Protein AF-A0A417CU99-F1 (afdb_monomer_lite)

Sequence (101 aa):
MKDEEYAGYYCLVLAIVCGLNAAEAWKIYQYGPDHPLSKKILKHKIRDSSLKKLKKKEQEKMMKKLFLEGYSKNAIAEAFECLPETVTARIKRAEEDMNGT

Secondary structure (DSSP, 8-state):
-HHHHHHHHHHHHHHHHHT--HHHHHHHHHH-TTSHHHHHHHHT----GGGGGS-HHHHHHHHHHHHHTT--HHHHHHHTTS-HHHHHHHHHHHHHHHHT-

Foldseek 3Di:
DVVVVVLVVQLVVCCVVQVDDSVLSNVCSVQPCPDPSNVVRSVLADPDPCLQVDDLLVVLVVLLVVVVVVRDLVNSCSSNVHDSVVSVVSPVVNVVVVVVD

Structure (mmCIF, N/CA/C/O backbone):
data_AF-A0A417CU99-F1
#
_entry.id   AF-A0A417CU99-F1
#
loop_
_atom_site.group_PDB
_atom_site.id
_atom_site.type_symbol
_atom_site.label_atom_id
_atom_site.label_alt_id
_atom_site.label_comp_id
_atom_site.label_asym_id
_atom_site.label_entity_id
_atom_site.label_seq_id
_atom_site.pdbx_PDB_ins_code
_atom_site.Cartn_x
_atom_site.Cartn_y
_atom_site.Cartn_z
_atom_site.occupancy
_atom_site.B_iso_or_equiv
_atom_site.auth_seq_id
_atom_site.auth_comp_id
_atom_site.auth_asym_id
_atom_site.auth_atom_id
_atom_site.pdbx_PDB_model_num
ATOM 1 N N . MET A 1 1 ? 24.603 3.505 -18.898 1.00 63.34 1 MET A N 1
ATOM 2 C CA . MET A 1 1 ? 24.242 4.923 -18.673 1.00 63.34 1 MET A CA 1
ATOM 3 C C . MET A 1 1 ? 22.851 5.265 -19.192 1.00 63.34 1 MET A C 1
ATOM 5 O O . MET A 1 1 ? 21.968 5.325 -18.355 1.00 63.34 1 MET A O 1
ATOM 9 N N . LYS A 1 2 ? 22.592 5.425 -20.505 1.00 73.06 2 LYS A N 1
ATOM 10 C CA . LYS A 1 2 ? 21.241 5.823 -20.976 1.00 73.06 2 LYS A CA 1
ATOM 11 C C . LYS A 1 2 ? 20.139 4.832 -20.574 1.00 73.06 2 LYS A C 1
ATOM 13 O O . LYS A 1 2 ? 19.102 5.251 -20.083 1.00 73.06 2 LYS A O 1
ATOM 18 N N . ASP A 1 3 ? 20.378 3.528 -20.705 1.00 77.12 3 ASP A N 1
ATOM 19 C CA . ASP A 1 3 ? 19.358 2.511 -20.394 1.00 77.12 3 ASP A CA 1
ATOM 20 C C . ASP A 1 3 ? 18.995 2.449 -18.900 1.00 77.12 3 ASP A C 1
ATOM 22 O O . ASP A 1 3 ? 17.840 2.231 -18.539 1.00 77.12 3 ASP A O 1
ATOM 26 N N . GLU A 1 4 ? 19.968 2.697 -18.021 1.00 80.38 4 GLU A N 1
ATOM 27 C CA . GLU A 1 4 ? 19.761 2.751 -16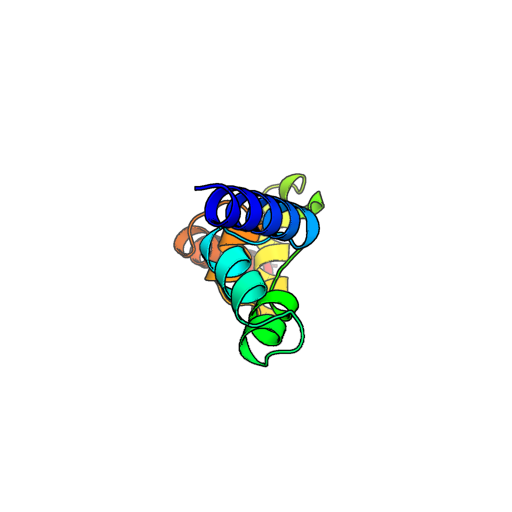.567 1.00 80.38 4 GLU A CA 1
ATOM 28 C C . GLU A 1 4 ? 19.011 4.023 -16.159 1.00 80.38 4 GLU A C 1
ATOM 30 O O . GLU A 1 4 ? 18.136 3.983 -15.297 1.00 80.38 4 GLU A O 1
ATOM 35 N N . GLU A 1 5 ? 19.317 5.142 -16.817 1.00 84.94 5 GLU A N 1
ATOM 36 C CA . GLU A 1 5 ? 18.623 6.416 -16.637 1.00 84.94 5 GLU A CA 1
ATOM 37 C C . GLU A 1 5 ? 17.146 6.296 -17.052 1.00 84.94 5 GLU A C 1
ATOM 39 O O . GLU A 1 5 ? 16.249 6.641 -16.278 1.00 84.94 5 GLU A O 1
ATOM 44 N N . TYR A 1 6 ? 16.874 5.687 -18.214 1.00 90.12 6 TYR A N 1
ATOM 45 C CA . TYR A 1 6 ? 15.512 5.381 -18.659 1.00 90.12 6 TYR A CA 1
ATOM 46 C C . TYR A 1 6 ? 14.778 4.448 -17.693 1.00 90.12 6 TYR A C 1
ATOM 48 O O . TYR A 1 6 ? 13.634 4.731 -17.334 1.00 90.12 6 TYR A O 1
ATOM 56 N N . ALA A 1 7 ? 15.420 3.375 -17.220 1.00 91.56 7 ALA A N 1
ATOM 57 C CA . ALA A 1 7 ? 14.830 2.481 -16.221 1.00 91.56 7 ALA A CA 1
ATOM 58 C C . ALA A 1 7 ? 14.458 3.233 -14.931 1.00 91.56 7 ALA A C 1
ATOM 60 O O . ALA A 1 7 ? 13.378 3.014 -14.372 1.00 91.56 7 ALA A O 1
ATOM 61 N N . GLY A 1 8 ? 15.311 4.164 -14.495 1.00 93.81 8 GLY A N 1
ATOM 62 C CA . GLY A 1 8 ? 15.042 5.061 -13.375 1.00 93.81 8 GLY A CA 1
ATOM 63 C C . GLY A 1 8 ? 13.794 5.919 -13.595 1.00 93.81 8 GLY A C 1
ATOM 64 O O . GLY A 1 8 ? 12.923 5.962 -12.722 1.00 93.81 8 GLY A O 1
ATOM 65 N N . TYR A 1 9 ? 13.650 6.538 -14.771 1.00 95.31 9 TYR A N 1
ATOM 66 C CA . TYR A 1 9 ? 12.460 7.326 -15.111 1.00 95.31 9 TYR A CA 1
ATOM 67 C C . TYR A 1 9 ? 11.181 6.486 -15.130 1.00 95.31 9 TYR A C 1
ATOM 69 O O . TYR A 1 9 ? 10.165 6.912 -14.577 1.00 95.31 9 TYR A O 1
ATOM 77 N N . TYR A 1 10 ? 11.218 5.277 -15.693 1.00 94.62 10 TYR A N 1
ATOM 78 C CA . TYR A 1 10 ? 10.061 4.379 -15.667 1.00 94.62 10 TYR A CA 1
ATOM 79 C C . TYR A 1 10 ? 9.685 3.972 -14.242 1.00 94.62 10 TYR A C 1
ATOM 81 O O . TYR A 1 10 ? 8.506 4.016 -13.887 1.00 94.62 10 TYR A O 1
ATOM 89 N N . CYS A 1 11 ? 10.666 3.635 -13.402 1.00 95.69 11 CYS A N 1
ATOM 90 C CA . CYS A 1 11 ? 10.416 3.325 -11.996 1.00 95.69 11 CYS A CA 1
ATOM 91 C C . CYS A 1 11 ? 9.815 4.524 -11.252 1.00 95.69 11 CYS A C 1
ATOM 93 O O . CYS A 1 11 ? 8.896 4.343 -10.455 1.00 95.69 11 CYS A O 1
ATOM 95 N N . LEU A 1 12 ? 10.269 5.748 -11.539 1.00 95.88 12 LEU A N 1
ATOM 96 C CA . LEU A 1 12 ? 9.710 6.963 -10.948 1.00 95.88 12 LEU A CA 1
ATOM 97 C C . LEU A 1 12 ? 8.243 7.176 -11.353 1.00 95.88 12 LEU A C 1
ATOM 99 O O . LEU A 1 12 ? 7.396 7.420 -10.493 1.00 95.88 12 LEU A O 1
ATOM 103 N N . VAL A 1 13 ? 7.922 7.034 -12.641 1.00 95.50 13 VAL A N 1
ATOM 104 C CA . VAL A 1 13 ? 6.540 7.147 -13.137 1.00 95.50 13 VAL A CA 1
ATOM 105 C C . VAL A 1 13 ? 5.651 6.067 -12.515 1.00 95.50 13 VAL A C 1
ATOM 107 O O . VAL A 1 13 ? 4.560 6.376 -12.033 1.00 95.50 13 VAL A O 1
ATOM 110 N N . LEU A 1 14 ? 6.121 4.817 -12.454 1.00 94.06 14 LEU A N 1
ATOM 111 C CA . LEU A 1 14 ? 5.400 3.716 -11.810 1.00 94.06 14 LEU A CA 1
ATOM 112 C C . LEU A 1 14 ? 5.157 3.988 -10.322 1.00 94.06 14 LEU A C 1
ATOM 114 O O . LEU A 1 14 ? 4.042 3.775 -9.846 1.00 94.06 14 LEU A O 1
ATOM 118 N N . ALA A 1 15 ? 6.160 4.486 -9.596 1.00 93.06 15 ALA A N 1
ATOM 119 C CA . ALA A 1 15 ? 6.041 4.830 -8.182 1.00 93.06 15 ALA A CA 1
ATOM 120 C C . ALA A 1 15 ? 4.932 5.857 -7.931 1.00 93.06 15 ALA A C 1
ATOM 122 O O . ALA A 1 15 ? 4.066 5.633 -7.084 1.00 93.06 15 ALA A O 1
ATOM 123 N N . ILE A 1 16 ? 4.906 6.934 -8.718 1.00 90.56 16 ILE A N 1
ATOM 124 C CA . ILE A 1 16 ? 3.920 8.011 -8.579 1.00 90.56 16 ILE A CA 1
ATOM 125 C C . ILE A 1 16 ? 2.520 7.524 -8.967 1.00 90.56 16 ILE A C 1
ATOM 127 O O . ILE A 1 16 ? 1.577 7.668 -8.191 1.00 90.56 16 ILE A O 1
ATOM 131 N N . VAL A 1 17 ? 2.372 6.921 -10.150 1.00 90.25 17 VAL A N 1
ATOM 132 C CA . VAL A 1 17 ? 1.056 6.543 -10.694 1.00 90.25 17 VAL A CA 1
ATOM 133 C C . VAL A 1 17 ? 0.431 5.388 -9.909 1.00 90.25 17 VAL A C 1
ATOM 135 O O . VAL A 1 17 ? -0.783 5.358 -9.706 1.00 90.25 17 VAL A O 1
ATOM 138 N N . CYS A 1 18 ? 1.238 4.427 -9.455 1.00 88.25 18 CYS A N 1
ATOM 139 C CA . CYS A 1 18 ? 0.735 3.241 -8.764 1.00 88.25 18 CYS A CA 1
ATOM 140 C C . CYS A 1 18 ? 0.800 3.332 -7.231 1.00 88.25 18 CYS A C 1
ATOM 142 O O . CYS A 1 18 ? 0.277 2.423 -6.575 1.00 88.25 18 CYS A O 1
ATOM 144 N N . GLY A 1 19 ? 1.398 4.388 -6.667 1.00 87.19 19 GLY A N 1
ATOM 145 C CA . GLY A 1 19 ? 1.608 4.535 -5.224 1.00 87.19 19 GLY A CA 1
ATOM 146 C C . GLY A 1 19 ? 2.566 3.476 -4.676 1.00 87.19 19 GLY A C 1
ATOM 147 O O . GLY A 1 19 ? 2.236 2.780 -3.717 1.00 87.19 19 GLY A O 1
ATOM 148 N N . LEU A 1 20 ? 3.708 3.291 -5.340 1.00 89.56 20 LEU A N 1
ATOM 149 C CA . LEU A 1 20 ? 4.707 2.275 -5.000 1.00 89.56 20 LEU A CA 1
ATOM 150 C C . LEU A 1 20 ? 5.954 2.925 -4.417 1.00 89.56 20 LEU A C 1
ATOM 152 O O . LEU A 1 20 ? 6.336 4.023 -4.818 1.00 89.56 20 LEU A O 1
ATOM 156 N N . ASN A 1 21 ? 6.644 2.207 -3.537 1.00 90.19 21 ASN A N 1
ATOM 157 C CA . ASN A 1 21 ? 8.011 2.576 -3.190 1.00 90.19 21 ASN A CA 1
ATOM 158 C C . ASN A 1 21 ? 8.990 2.180 -4.314 1.00 90.19 21 ASN A C 1
ATOM 160 O O . ASN A 1 21 ? 8.644 1.451 -5.246 1.00 90.19 21 ASN A O 1
ATOM 164 N N . ALA A 1 22 ? 10.239 2.641 -4.217 1.00 91.88 22 ALA A N 1
ATOM 165 C CA . ALA A 1 22 ? 11.250 2.402 -5.248 1.00 91.88 22 ALA A CA 1
ATOM 166 C C . ALA A 1 22 ? 11.492 0.904 -5.528 1.00 91.88 22 ALA A C 1
ATOM 168 O O . ALA A 1 22 ? 11.612 0.502 -6.683 1.00 91.88 22 ALA A O 1
ATOM 169 N N . ALA A 1 23 ? 11.513 0.062 -4.489 1.00 92.62 23 ALA A N 1
ATOM 170 C CA . ALA A 1 23 ? 11.761 -1.373 -4.637 1.00 92.62 23 ALA A CA 1
ATOM 171 C C . ALA A 1 23 ? 10.586 -2.104 -5.304 1.00 92.62 23 ALA A C 1
ATOM 173 O O . ALA A 1 23 ? 10.778 -3.043 -6.076 1.00 92.62 23 ALA A O 1
ATOM 174 N N . GLU A 1 24 ? 9.359 -1.694 -5.005 1.00 93.94 24 GLU A N 1
ATOM 175 C CA . GLU A 1 24 ? 8.154 -2.199 -5.658 1.00 93.94 24 GLU A CA 1
ATOM 176 C C . GLU A 1 24 ? 8.068 -1.744 -7.111 1.00 93.94 24 GLU A C 1
ATOM 178 O O . GLU A 1 24 ? 7.814 -2.573 -7.982 1.00 93.94 24 GLU A O 1
ATOM 183 N N . ALA A 1 25 ? 8.327 -0.464 -7.386 1.00 95.44 25 ALA A N 1
ATOM 184 C CA . ALA A 1 25 ? 8.356 0.067 -8.743 1.00 95.44 25 ALA A CA 1
ATOM 185 C C . ALA A 1 25 ? 9.397 -0.660 -9.601 1.00 95.44 25 ALA A C 1
ATOM 187 O O . ALA A 1 25 ? 9.081 -1.078 -10.713 1.00 95.44 25 ALA A O 1
ATOM 188 N N . TRP A 1 26 ? 10.586 -0.913 -9.045 1.00 95.50 26 TRP A N 1
ATOM 189 C CA . TRP A 1 26 ? 11.622 -1.715 -9.694 1.00 95.50 26 TRP A CA 1
ATOM 190 C C . TRP A 1 26 ? 11.145 -3.133 -10.021 1.00 95.50 26 TRP A C 1
ATOM 192 O O . TRP A 1 26 ? 11.317 -3.603 -11.143 1.00 95.50 26 TRP A O 1
ATOM 202 N N . LYS A 1 27 ? 10.486 -3.815 -9.073 1.00 95.00 27 LYS A N 1
ATOM 203 C CA . LYS A 1 27 ? 9.916 -5.153 -9.310 1.00 95.00 27 LYS A CA 1
ATOM 204 C C . LYS A 1 27 ? 8.866 -5.128 -10.421 1.00 95.00 27 LYS A C 1
ATOM 206 O O . LYS A 1 27 ? 8.871 -6.013 -11.269 1.00 95.00 27 LYS A O 1
ATOM 211 N N . ILE A 1 28 ? 7.980 -4.133 -10.445 1.00 95.44 28 ILE A N 1
ATOM 212 C CA . ILE A 1 28 ? 6.966 -4.034 -11.504 1.00 95.44 28 ILE A CA 1
ATOM 213 C C . ILE A 1 28 ? 7.607 -3.726 -12.857 1.00 95.44 28 ILE A C 1
ATOM 215 O O . ILE A 1 28 ? 7.214 -4.338 -13.846 1.00 95.44 28 ILE A O 1
ATOM 219 N N . TYR A 1 29 ? 8.601 -2.838 -12.907 1.00 94.75 29 TYR A N 1
ATOM 220 C CA . TYR A 1 29 ? 9.362 -2.565 -14.125 1.00 94.75 29 TYR A CA 1
ATOM 221 C C . TYR A 1 29 ? 10.042 -3.835 -14.658 1.00 94.75 29 TYR A C 1
ATOM 223 O O . TYR A 1 29 ? 9.944 -4.136 -15.843 1.00 94.75 29 TYR A O 1
ATOM 231 N N . GLN A 1 30 ? 10.667 -4.615 -13.773 1.00 94.94 30 GLN A N 1
ATOM 232 C CA . GLN A 1 30 ? 11.398 -5.828 -14.135 1.00 94.94 30 GLN A CA 1
ATOM 233 C C . GLN A 1 30 ? 10.487 -6.973 -14.604 1.00 94.94 30 GLN A C 1
ATOM 235 O O . GLN A 1 30 ? 10.805 -7.644 -15.582 1.00 94.94 30 GLN A O 1
ATOM 240 N N . TYR A 1 31 ? 9.386 -7.236 -13.895 1.00 95.38 31 TYR A N 1
ATOM 241 C CA . TYR A 1 31 ? 8.531 -8.404 -14.153 1.00 95.38 31 TYR A CA 1
ATOM 242 C C . TYR A 1 31 ? 7.300 -8.098 -15.014 1.00 95.38 31 TYR A C 1
ATOM 244 O O . TYR A 1 31 ? 6.642 -9.017 -15.500 1.00 95.38 31 TYR A O 1
ATOM 252 N N . GLY A 1 32 ? 6.954 -6.823 -15.179 1.00 93.81 32 GLY A N 1
ATOM 253 C CA . GLY A 1 32 ? 5.710 -6.382 -15.798 1.00 93.81 32 GLY A CA 1
ATOM 254 C C . GLY A 1 32 ? 4.497 -6.475 -14.856 1.00 93.81 32 GLY A C 1
ATOM 255 O O . GLY A 1 32 ? 4.526 -7.177 -13.837 1.00 93.81 32 GLY A O 1
ATOM 256 N N . PRO A 1 33 ? 3.396 -5.768 -15.174 1.00 90.69 33 PRO A N 1
ATOM 257 C CA . PRO A 1 33 ? 2.217 -5.674 -14.309 1.00 90.69 33 PRO A CA 1
ATOM 258 C C . PRO A 1 33 ? 1.431 -6.988 -14.198 1.00 90.69 33 PRO A C 1
ATOM 260 O O . PRO A 1 33 ? 0.779 -7.226 -13.182 1.00 90.69 33 PRO A O 1
ATOM 263 N N . ASP A 1 34 ? 1.513 -7.861 -15.206 1.00 92.50 34 ASP A N 1
ATOM 264 C CA . ASP A 1 34 ? 0.755 -9.114 -15.240 1.00 92.50 34 ASP A CA 1
ATOM 265 C C . ASP A 1 34 ? 1.365 -10.257 -14.435 1.00 92.50 34 ASP A C 1
ATOM 267 O O . ASP A 1 34 ? 0.678 -11.251 -14.164 1.00 92.50 34 ASP A O 1
ATOM 271 N N . HIS A 1 35 ? 2.615 -10.101 -14.006 1.00 96.19 35 HIS A N 1
ATOM 272 C CA . HIS A 1 35 ? 3.308 -11.089 -13.201 1.00 96.19 35 HIS A CA 1
ATOM 273 C C . HIS A 1 35 ? 2.621 -11.276 -11.832 1.00 96.19 35 HIS A C 1
ATOM 275 O O . HIS A 1 35 ? 2.215 -10.286 -11.210 1.00 96.19 35 HIS A O 1
ATOM 281 N N . PRO A 1 36 ? 2.521 -12.510 -11.294 1.00 94.94 36 PRO A N 1
ATOM 282 C CA . PRO A 1 36 ? 1.840 -12.771 -10.021 1.00 94.94 36 PRO A CA 1
ATOM 283 C C . PRO A 1 36 ? 2.354 -11.919 -8.850 1.00 94.94 36 PRO A C 1
ATOM 285 O O . PRO A 1 36 ? 1.569 -11.448 -8.024 1.00 94.94 36 PRO A O 1
ATOM 288 N N . LEU A 1 37 ? 3.668 -11.670 -8.803 1.00 91.38 37 LEU A N 1
ATOM 289 C CA . LEU A 1 37 ? 4.286 -10.801 -7.796 1.00 91.38 37 LEU A CA 1
ATOM 290 C C . LEU A 1 37 ? 3.787 -9.352 -7.912 1.00 91.38 37 LEU A C 1
ATOM 292 O O . LEU A 1 37 ? 3.392 -8.756 -6.911 1.00 91.38 37 LEU A O 1
ATOM 296 N N . SER A 1 38 ? 3.771 -8.804 -9.128 1.00 93.88 38 SER A N 1
ATOM 297 C CA . SER A 1 38 ? 3.327 -7.435 -9.409 1.00 93.88 38 SER A CA 1
ATOM 298 C C . SER A 1 38 ? 1.845 -7.259 -9.089 1.00 93.88 38 SER A C 1
ATOM 300 O O . SER A 1 38 ? 1.471 -6.300 -8.415 1.00 93.88 38 SER A O 1
ATOM 302 N N . LYS A 1 39 ? 1.007 -8.238 -9.458 1.00 92.88 39 LYS A N 1
ATOM 303 C CA . LYS A 1 39 ? -0.421 -8.268 -9.102 1.00 92.88 39 LYS A CA 1
ATOM 304 C C . LYS A 1 39 ? -0.635 -8.234 -7.590 1.00 92.88 39 LYS A C 1
ATOM 306 O O . LYS A 1 39 ? -1.501 -7.502 -7.112 1.00 92.88 39 LYS A O 1
ATOM 311 N N . LYS A 1 40 ? 0.172 -8.979 -6.826 1.00 90.38 40 LYS A N 1
ATOM 312 C CA . LYS A 1 40 ? 0.110 -8.970 -5.358 1.00 90.38 40 LYS A CA 1
ATOM 313 C C . LYS A 1 40 ? 0.470 -7.596 -4.786 1.00 90.38 40 LYS A C 1
ATOM 315 O O . LYS A 1 40 ? -0.260 -7.100 -3.934 1.00 90.38 40 LYS A O 1
ATOM 320 N N . ILE A 1 41 ? 1.544 -6.973 -5.272 1.00 90.19 41 ILE A N 1
ATOM 321 C CA . ILE A 1 41 ? 1.960 -5.626 -4.847 1.00 90.19 41 ILE A CA 1
ATOM 322 C C . ILE A 1 41 ? 0.841 -4.610 -5.117 1.00 90.19 41 ILE A C 1
ATOM 324 O O . ILE A 1 41 ? 0.425 -3.899 -4.208 1.00 90.19 41 ILE A O 1
ATOM 328 N N . LEU A 1 42 ? 0.301 -4.588 -6.339 1.00 87.88 42 LEU A N 1
ATOM 329 C CA . LEU A 1 42 ? -0.726 -3.623 -6.742 1.00 87.88 42 LEU A CA 1
ATOM 330 C C . LEU A 1 42 ? -2.045 -3.794 -5.975 1.00 87.88 42 LEU A C 1
ATOM 332 O O . LEU A 1 42 ? -2.663 -2.798 -5.609 1.00 87.88 42 LEU A O 1
ATOM 336 N N . LYS A 1 43 ? -2.468 -5.036 -5.701 1.00 85.69 43 LYS A N 1
ATOM 337 C CA . LYS A 1 43 ? -3.734 -5.327 -5.004 1.00 85.69 43 LYS A CA 1
ATOM 338 C C . LYS A 1 43 ? -3.740 -4.860 -3.545 1.00 85.69 43 LYS A C 1
ATOM 340 O O . LYS A 1 43 ? -4.796 -4.520 -3.026 1.00 85.69 43 LYS A O 1
ATOM 345 N N . HIS A 1 44 ? -2.589 -4.867 -2.876 1.00 81.75 44 HIS A N 1
ATOM 346 C CA . HIS A 1 44 ? -2.497 -4.562 -1.444 1.00 81.75 44 HIS A CA 1
ATOM 347 C C . HIS A 1 44 ? -2.232 -3.082 -1.131 1.00 81.75 44 HIS A C 1
ATOM 349 O O . HIS A 1 44 ? -2.089 -2.734 0.043 1.00 81.75 44 HIS A O 1
ATOM 355 N N . LYS A 1 45 ? -2.184 -2.202 -2.141 1.00 83.31 45 LYS A N 1
ATOM 356 C CA . LYS A 1 45 ? -1.978 -0.767 -1.925 1.00 83.31 45 LYS A CA 1
ATOM 357 C C . LYS A 1 45 ? -3.266 -0.051 -1.551 1.00 83.31 45 LYS A C 1
ATOM 359 O O . LYS A 1 45 ? -4.246 -0.053 -2.290 1.00 83.31 45 LYS A O 1
ATOM 364 N N . ILE A 1 46 ? -3.204 0.651 -0.427 1.00 82.94 46 ILE A N 1
ATOM 365 C CA . ILE A 1 46 ? -4.233 1.586 0.013 1.00 82.94 46 ILE A CA 1
ATOM 366 C C . ILE A 1 46 ? -3.910 2.939 -0.633 1.00 82.94 46 ILE A C 1
ATOM 368 O O . ILE A 1 46 ? -2.900 3.556 -0.308 1.00 82.94 46 ILE A O 1
ATOM 372 N N . ARG A 1 47 ? -4.737 3.383 -1.586 1.00 72.94 47 ARG A N 1
ATOM 373 C CA . ARG A 1 47 ? -4.477 4.581 -2.418 1.00 72.94 47 ARG A CA 1
ATOM 374 C C . ARG A 1 47 ? -5.253 5.828 -2.000 1.00 72.94 47 ARG A C 1
ATOM 376 O O . ARG A 1 47 ? -5.255 6.828 -2.714 1.00 72.94 47 ARG A O 1
ATOM 383 N N . ASP A 1 48 ? -5.934 5.777 -0.864 1.00 76.44 48 ASP A N 1
ATOM 384 C CA . ASP A 1 48 ? -6.818 6.858 -0.458 1.00 76.44 48 ASP A CA 1
ATOM 385 C C . ASP A 1 48 ? -6.044 7.973 0.266 1.00 76.44 48 ASP A C 1
ATOM 387 O O . ASP A 1 48 ? -5.732 7.897 1.455 1.00 76.44 48 ASP A O 1
ATOM 391 N N . SER A 1 49 ? -5.734 9.039 -0.474 1.00 69.12 49 SER A N 1
ATOM 392 C CA . SER A 1 49 ? -5.037 10.222 0.044 1.00 69.12 49 SER A CA 1
ATOM 393 C C . SER A 1 49 ? -5.860 11.015 1.068 1.00 69.12 49 SER A C 1
ATOM 395 O O . SER A 1 49 ? -5.299 11.832 1.807 1.00 69.12 49 SER A O 1
ATOM 397 N N . SER A 1 50 ? -7.173 10.770 1.167 1.00 74.62 50 SER A N 1
ATOM 398 C CA . SER A 1 50 ? -8.040 11.414 2.158 1.00 74.62 50 SER A CA 1
ATOM 399 C C . SER A 1 50 ? -7.800 10.899 3.581 1.00 74.62 50 SER A C 1
ATOM 401 O O . SER A 1 50 ? -8.042 11.637 4.539 1.00 74.62 50 SER A O 1
ATOM 403 N N . LEU A 1 51 ? -7.211 9.704 3.739 1.00 78.31 51 LEU A N 1
ATOM 404 C CA . LEU A 1 51 ? -6.927 9.085 5.041 1.00 78.31 51 LEU A CA 1
ATOM 405 C C . LEU A 1 51 ? -6.046 9.961 5.942 1.00 78.31 51 LEU A C 1
ATOM 407 O O . LEU A 1 51 ? -6.216 9.981 7.163 1.00 78.31 51 LEU A O 1
ATOM 411 N N . LYS A 1 52 ? -5.143 10.747 5.345 1.00 72.62 52 LYS A N 1
ATOM 412 C CA . LYS A 1 52 ? -4.261 11.670 6.075 1.00 72.62 52 LYS A CA 1
ATOM 413 C C . LYS A 1 52 ? -4.998 12.876 6.654 1.00 72.62 52 LYS A C 1
ATOM 415 O O . LYS A 1 52 ? -4.558 13.429 7.656 1.00 72.62 52 LYS A O 1
ATOM 420 N N . LYS A 1 53 ? -6.111 13.282 6.037 1.00 82.38 53 LYS A N 1
ATOM 421 C CA . LYS A 1 53 ? -6.895 14.461 6.443 1.00 82.38 53 LYS A CA 1
ATOM 422 C C . LYS A 1 53 ? -7.891 14.159 7.565 1.00 82.38 53 LYS A C 1
ATOM 424 O O . LYS A 1 53 ? -8.493 15.082 8.106 1.00 82.38 53 LYS A O 1
ATOM 429 N N . LEU A 1 54 ? -8.068 12.884 7.909 1.00 85.69 54 LEU A N 1
ATOM 430 C CA . LEU A 1 54 ? -8.969 12.447 8.970 1.00 85.69 54 LEU A CA 1
ATOM 431 C C . LEU A 1 54 ? -8.491 12.911 10.349 1.00 85.69 54 LEU A C 1
ATOM 433 O O . LEU A 1 54 ? -7.290 12.939 10.637 1.00 85.69 54 LEU A O 1
ATOM 437 N N . LYS A 1 55 ? -9.440 13.203 11.243 1.00 89.69 55 LYS A N 1
ATOM 438 C CA . LYS A 1 55 ? -9.126 13.485 12.650 1.00 89.69 55 LYS A CA 1
ATOM 439 C C . LYS A 1 55 ? -8.545 12.236 13.309 1.00 89.69 55 LYS A C 1
ATOM 441 O O . LYS A 1 55 ? -8.858 11.112 12.931 1.00 89.69 55 LYS A O 1
ATOM 446 N N . LYS A 1 56 ? -7.760 12.415 14.374 1.00 88.75 56 LYS A N 1
ATOM 447 C CA . LYS A 1 56 ? -7.059 11.313 15.061 1.00 88.75 56 LYS A CA 1
ATOM 448 C C . LYS A 1 56 ? -7.966 10.114 15.397 1.00 88.75 56 LYS A C 1
ATOM 450 O O . LYS A 1 56 ? -7.605 8.989 15.074 1.00 88.75 56 LYS A O 1
ATOM 455 N N . LYS A 1 57 ? -9.155 10.347 15.969 1.00 88.75 57 LYS A N 1
ATOM 456 C CA . LYS A 1 57 ? -10.116 9.269 16.284 1.00 88.75 57 LYS A CA 1
ATOM 457 C C . LYS A 1 57 ? -10.661 8.562 15.037 1.00 88.75 57 LYS A C 1
ATOM 459 O O . LYS A 1 57 ? -10.889 7.357 15.056 1.00 88.75 57 LYS A O 1
ATOM 464 N N . GLU A 1 58 ? -10.872 9.294 13.947 1.00 90.62 58 GLU A N 1
ATOM 465 C CA . GLU A 1 58 ? -11.325 8.723 12.674 1.00 90.62 58 GLU A CA 1
ATOM 466 C C . GLU A 1 58 ? -10.218 7.886 12.028 1.00 90.62 58 GLU A C 1
ATOM 468 O O . GLU A 1 58 ? -10.495 6.797 11.535 1.00 90.62 58 GLU A O 1
ATOM 473 N N . GLN A 1 59 ? -8.958 8.331 12.110 1.00 91.44 59 GLN A N 1
ATOM 474 C CA . GLN A 1 59 ? -7.808 7.534 11.675 1.00 91.44 59 GLN A CA 1
ATOM 475 C C . GLN A 1 59 ? -7.722 6.211 12.441 1.00 91.44 59 GLN A C 1
ATOM 477 O O . GLN A 1 59 ? -7.516 5.172 11.827 1.00 91.44 59 GLN A O 1
ATOM 482 N N . GLU A 1 60 ? -7.902 6.228 13.765 1.00 93.25 60 GLU A N 1
ATOM 483 C CA . GLU A 1 60 ? -7.870 5.016 14.597 1.00 93.25 60 GLU A CA 1
ATOM 484 C C . GLU A 1 60 ? -8.963 4.016 14.181 1.00 93.25 60 GLU A C 1
ATOM 486 O O . GLU A 1 60 ? -8.674 2.836 13.959 1.00 93.25 60 GLU A O 1
ATOM 491 N N . LYS A 1 61 ? -10.194 4.497 13.960 1.00 92.94 61 LYS A N 1
ATOM 492 C CA . LYS A 1 61 ? -11.300 3.678 13.434 1.00 92.94 61 LYS A CA 1
ATOM 493 C C . LYS A 1 61 ? -11.005 3.131 12.036 1.00 92.94 61 LYS A C 1
ATOM 495 O O . LYS A 1 61 ? -11.253 1.955 11.779 1.00 92.94 61 LYS A O 1
ATOM 500 N N . MET A 1 62 ? -10.446 3.950 11.145 1.00 93.19 62 MET A N 1
ATOM 501 C CA . MET A 1 62 ? -10.103 3.528 9.784 1.00 93.19 62 MET A CA 1
ATOM 502 C C . MET A 1 62 ? -8.965 2.508 9.753 1.00 93.19 62 MET A C 1
ATOM 504 O O . MET A 1 62 ? -9.060 1.528 9.020 1.00 93.19 62 MET A O 1
ATOM 508 N N . MET A 1 63 ? -7.926 2.674 10.575 1.00 94.62 63 MET A N 1
ATOM 509 C CA . MET A 1 63 ? -6.853 1.683 10.713 1.00 94.62 63 MET A CA 1
ATOM 510 C C . MET A 1 63 ? -7.400 0.333 11.177 1.00 94.62 63 MET A C 1
ATOM 512 O O . MET A 1 63 ? -7.032 -0.700 10.621 1.00 94.62 63 MET A O 1
ATOM 516 N N . LYS A 1 64 ? -8.318 0.335 12.152 1.00 94.31 64 LYS A N 1
ATOM 517 C CA . LYS A 1 64 ? -9.001 -0.884 12.602 1.00 94.31 64 LYS A CA 1
ATOM 518 C C . LYS A 1 64 ? -9.848 -1.504 11.494 1.00 94.31 64 LYS A C 1
ATOM 520 O O . LYS A 1 64 ? -9.756 -2.707 11.275 1.00 94.31 64 LYS A O 1
ATOM 525 N N . LYS A 1 65 ? -10.623 -0.701 10.761 1.00 93.88 65 LYS A N 1
ATOM 526 C CA . LYS A 1 65 ? -11.429 -1.176 9.628 1.00 93.88 65 LYS A CA 1
ATOM 527 C C . LYS A 1 65 ? -10.563 -1.854 8.560 1.00 93.88 65 LYS A C 1
ATOM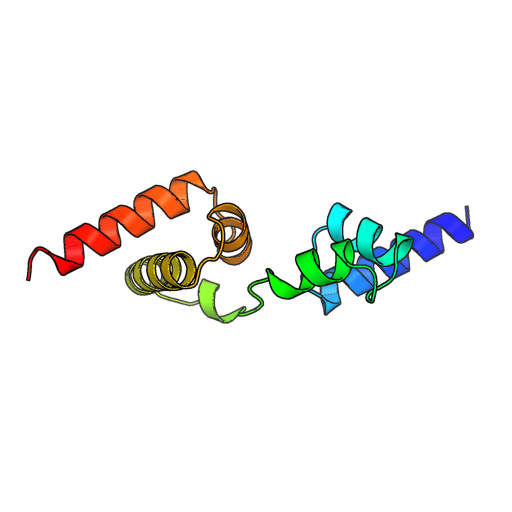 529 O O . LYS A 1 65 ? -10.844 -2.986 8.192 1.00 93.88 65 LYS A O 1
ATOM 534 N N . LEU A 1 66 ? -9.480 -1.206 8.130 1.00 92.75 66 LEU A N 1
ATOM 535 C CA . LEU A 1 66 ? -8.542 -1.757 7.145 1.00 92.75 66 LEU A CA 1
ATOM 536 C C . LEU A 1 66 ? -7.883 -3.051 7.643 1.00 92.75 66 LEU A C 1
ATOM 538 O O . LEU A 1 66 ? -7.708 -3.998 6.882 1.00 92.75 66 LEU A O 1
ATOM 542 N N . PHE A 1 67 ? -7.548 -3.126 8.931 1.00 94.19 67 PHE A N 1
ATOM 543 C CA .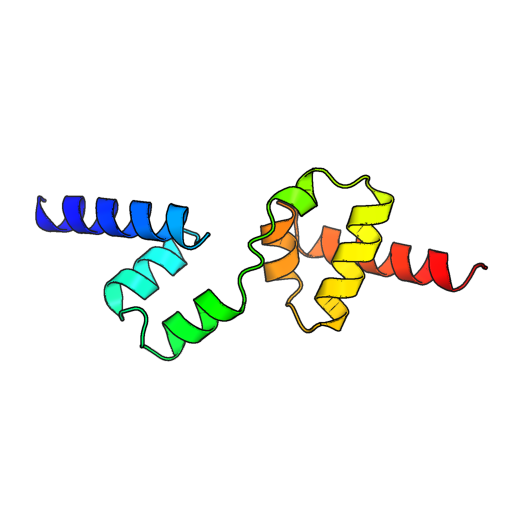 PHE A 1 67 ? -7.014 -4.355 9.513 1.00 94.19 67 PHE A CA 1
ATOM 544 C C . PHE A 1 67 ? -8.031 -5.507 9.458 1.00 94.19 67 PHE A C 1
ATOM 546 O O . PHE A 1 67 ? -7.673 -6.618 9.073 1.00 94.19 67 PHE A O 1
ATOM 553 N N . LEU A 1 68 ? -9.305 -5.235 9.763 1.00 92.88 68 LEU A N 1
ATOM 554 C CA . LEU A 1 68 ? -10.395 -6.215 9.656 1.00 92.88 68 LEU A CA 1
ATOM 555 C C . LEU A 1 68 ? -10.702 -6.617 8.203 1.00 92.88 68 LEU A C 1
ATOM 557 O O . LEU A 1 68 ? -11.083 -7.756 7.955 1.00 92.88 68 LEU A O 1
ATOM 561 N N . GLU A 1 69 ? -10.482 -5.722 7.238 1.00 90.94 69 GLU A N 1
ATOM 562 C CA . GLU A 1 69 ? -10.549 -6.016 5.796 1.00 90.94 69 GLU A CA 1
ATOM 563 C C . GLU A 1 69 ? -9.365 -6.879 5.301 1.00 90.94 69 GLU A C 1
ATOM 565 O O . GLU A 1 69 ? -9.320 -7.266 4.132 1.00 90.94 69 GLU A O 1
ATOM 570 N N . GLY A 1 70 ? -8.413 -7.217 6.179 1.00 89.94 70 GLY A N 1
ATOM 571 C CA . GLY A 1 70 ? -7.298 -8.121 5.890 1.00 89.94 70 GLY A CA 1
ATOM 572 C C . GLY A 1 70 ? -6.031 -7.431 5.383 1.00 89.94 70 GLY A C 1
ATOM 573 O O . GLY A 1 70 ? -5.097 -8.112 4.948 1.00 89.94 70 GLY A O 1
ATOM 574 N N . TYR A 1 71 ? -5.953 -6.096 5.437 1.00 91.19 71 TYR A N 1
ATOM 575 C CA . TYR A 1 71 ? -4.705 -5.391 5.147 1.00 91.19 71 TYR A CA 1
ATOM 576 C C . TYR A 1 71 ? -3.669 -5.649 6.245 1.00 91.19 71 TYR A C 1
ATOM 578 O O . TYR A 1 71 ? -3.964 -5.656 7.441 1.00 91.19 71 TYR A O 1
ATOM 586 N N . SER A 1 72 ? -2.411 -5.830 5.836 1.00 91.44 72 SER A N 1
ATOM 587 C CA . SER A 1 72 ? -1.315 -5.996 6.786 1.00 91.44 72 SER A CA 1
ATOM 588 C C . SER A 1 72 ? -1.042 -4.690 7.535 1.00 91.44 72 SER A C 1
ATOM 590 O O . SER A 1 72 ? -1.225 -3.592 7.003 1.00 91.44 72 SER A O 1
ATOM 592 N N . LYS A 1 73 ? -0.519 -4.798 8.761 1.00 93.94 73 LYS A N 1
ATOM 593 C CA . LYS A 1 73 ? -0.104 -3.626 9.548 1.00 93.94 73 LYS A CA 1
ATOM 594 C C . LYS A 1 73 ? 0.900 -2.753 8.795 1.00 93.94 73 LYS A C 1
ATOM 596 O O . LYS A 1 73 ? 0.825 -1.539 8.906 1.00 93.94 73 LYS A O 1
ATOM 601 N N . ASN A 1 74 ? 1.783 -3.356 7.999 1.00 91.56 74 ASN A N 1
ATOM 602 C CA . ASN A 1 74 ? 2.757 -2.634 7.183 1.00 91.56 74 ASN A CA 1
ATOM 603 C C . ASN A 1 74 ? 2.084 -1.821 6.070 1.00 91.56 74 ASN A C 1
ATOM 605 O O . ASN A 1 74 ? 2.440 -0.665 5.882 1.00 91.56 74 ASN A O 1
ATOM 609 N N . ALA A 1 75 ? 1.093 -2.386 5.373 1.00 88.69 75 ALA A N 1
ATOM 610 C CA . ALA A 1 75 ? 0.363 -1.663 4.330 1.00 88.69 75 ALA A CA 1
ATOM 611 C C . ALA A 1 75 ? -0.422 -0.476 4.912 1.00 88.69 75 ALA A C 1
ATOM 613 O O . ALA A 1 75 ? -0.433 0.613 4.344 1.00 88.69 75 ALA A O 1
ATOM 614 N N . ILE A 1 76 ? -1.037 -0.667 6.082 1.00 92.31 76 ILE A N 1
ATOM 615 C CA . ILE A 1 76 ? -1.738 0.406 6.801 1.00 92.31 76 ILE A CA 1
ATOM 616 C C . ILE A 1 76 ? -0.738 1.471 7.273 1.00 92.31 76 ILE A C 1
ATOM 618 O O . ILE A 1 76 ? -0.985 2.662 7.119 1.00 92.31 76 ILE A O 1
ATOM 622 N N . ALA A 1 77 ? 0.403 1.057 7.823 1.00 91.94 77 ALA A N 1
ATOM 623 C CA . ALA A 1 77 ? 1.453 1.958 8.287 1.00 91.94 77 ALA A CA 1
ATOM 624 C C . ALA A 1 77 ? 1.970 2.853 7.153 1.00 91.94 77 ALA A C 1
ATOM 626 O O . ALA A 1 77 ? 2.079 4.064 7.332 1.00 91.94 77 ALA A O 1
ATOM 627 N N . GLU A 1 78 ? 2.186 2.268 5.975 1.00 88.75 78 GLU A N 1
ATOM 628 C CA . GLU A 1 78 ? 2.577 2.985 4.763 1.00 88.75 78 GLU A CA 1
ATOM 629 C C . GLU A 1 78 ? 1.512 4.009 4.336 1.00 88.75 78 GLU A C 1
ATOM 631 O O . GLU A 1 78 ? 1.839 5.167 4.093 1.00 88.75 78 GLU A O 1
ATOM 636 N N . ALA A 1 79 ? 0.228 3.632 4.341 1.00 89.00 79 ALA A N 1
ATOM 637 C CA . ALA A 1 79 ? -0.873 4.523 3.958 1.00 89.00 79 ALA A CA 1
ATOM 638 C C . ALA A 1 79 ? -1.028 5.749 4.878 1.00 89.00 79 ALA A C 1
ATOM 640 O O . ALA A 1 79 ? -1.402 6.834 4.430 1.00 89.00 79 ALA A O 1
ATOM 641 N N . PHE A 1 80 ? -0.742 5.577 6.171 1.00 90.56 80 PHE A N 1
ATOM 642 C CA . PHE A 1 80 ? -0.832 6.631 7.184 1.00 90.56 80 PHE A CA 1
ATOM 643 C C . PHE A 1 80 ? 0.518 7.282 7.521 1.00 90.56 80 PHE A C 1
ATOM 645 O O . PHE A 1 80 ? 0.568 8.086 8.450 1.00 90.56 80 PHE A O 1
ATOM 652 N N . GLU A 1 81 ? 1.590 6.939 6.797 1.00 88.69 81 GLU A N 1
ATOM 653 C CA . GLU A 1 81 ? 2.957 7.444 7.013 1.00 88.69 81 GLU A CA 1
ATOM 654 C C . GLU A 1 81 ? 3.404 7.349 8.478 1.00 88.69 81 GLU A C 1
ATOM 656 O O . GLU A 1 81 ? 3.904 8.297 9.084 1.00 88.69 81 GLU A O 1
ATOM 661 N N . CYS A 1 82 ? 3.189 6.181 9.076 1.00 91.88 82 CYS A N 1
ATOM 662 C CA . CY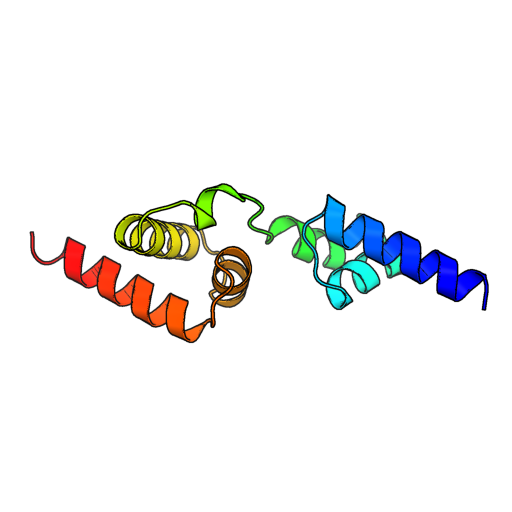S A 1 82 ? 3.580 5.900 10.450 1.00 91.88 82 CYS A CA 1
ATOM 663 C C . CYS A 1 82 ? 4.247 4.530 10.564 1.00 91.88 82 CYS A C 1
ATOM 665 O O . CYS A 1 82 ? 4.400 3.808 9.583 1.00 91.88 82 CYS A O 1
ATOM 667 N N . LEU A 1 83 ? 4.669 4.173 11.775 1.00 93.56 83 LEU A N 1
ATOM 668 C CA . LEU A 1 83 ? 5.282 2.876 12.043 1.00 93.56 83 LEU A CA 1
ATOM 669 C C . LEU A 1 83 ? 4.211 1.788 12.294 1.00 93.56 83 LEU A C 1
ATOM 671 O O . LEU A 1 83 ? 3.164 2.096 12.878 1.00 93.56 83 LEU A O 1
ATOM 675 N N . PRO A 1 84 ? 4.443 0.509 11.934 1.00 94.88 84 PRO A N 1
ATOM 676 C CA . PRO A 1 84 ? 3.508 -0.597 12.204 1.00 94.88 84 PRO A CA 1
ATOM 677 C C . PRO A 1 84 ? 3.102 -0.749 13.683 1.00 94.88 84 PRO A C 1
ATOM 679 O O . PRO A 1 84 ? 1.982 -1.166 14.007 1.00 94.88 84 PRO A O 1
ATOM 682 N N . GLU A 1 85 ? 3.977 -0.364 14.606 1.00 96.50 85 GLU A N 1
ATOM 683 C CA . GLU A 1 85 ? 3.723 -0.326 16.048 1.00 96.50 85 GLU A CA 1
ATOM 684 C C . GLU A 1 85 ? 2.667 0.734 16.386 1.00 96.50 85 GLU A C 1
ATOM 686 O O . GLU A 1 85 ? 1.776 0.497 17.204 1.00 96.50 85 GLU A O 1
ATOM 691 N N . THR A 1 86 ? 2.705 1.877 15.691 1.00 95.12 86 THR A N 1
ATOM 692 C CA . THR A 1 86 ? 1.700 2.941 15.826 1.00 95.12 86 THR A CA 1
ATOM 693 C C . THR A 1 86 ? 0.330 2.443 15.387 1.00 95.12 86 THR A C 1
ATOM 695 O O . THR A 1 86 ? -0.659 2.715 16.070 1.00 95.12 86 THR A O 1
ATOM 698 N N . VAL A 1 87 ? 0.268 1.674 14.296 1.00 95.69 87 VAL A N 1
ATOM 699 C CA . VAL A 1 87 ? -0.967 1.026 13.832 1.00 95.69 87 VAL A CA 1
ATOM 700 C C . VAL A 1 87 ? -1.501 0.076 14.902 1.00 95.69 87 VAL A C 1
ATOM 702 O O . VAL A 1 87 ? -2.669 0.164 15.270 1.00 95.69 87 VAL A O 1
ATOM 705 N N . THR A 1 88 ? -0.643 -0.770 15.477 1.00 96.12 88 THR A N 1
ATOM 706 C CA . THR A 1 88 ? -1.038 -1.705 16.547 1.00 96.12 88 THR A CA 1
ATOM 707 C C . THR A 1 88 ? -1.626 -0.974 17.756 1.00 96.12 88 THR A C 1
ATOM 709 O O . THR A 1 88 ? -2.707 -1.326 18.225 1.00 96.12 88 THR A O 1
ATOM 712 N N . ALA A 1 89 ? -0.953 0.076 18.232 1.00 96.25 89 ALA A N 1
ATOM 713 C CA . ALA A 1 89 ? -1.420 0.856 19.374 1.00 96.25 89 ALA A CA 1
ATOM 714 C C . ALA A 1 89 ? -2.752 1.576 19.092 1.00 96.25 89 ALA A C 1
ATOM 716 O O . ALA A 1 89 ? -3.612 1.658 19.966 1.00 96.25 89 ALA A O 1
ATOM 717 N N . ARG A 1 90 ? -2.932 2.098 17.872 1.00 95.12 90 ARG A N 1
ATOM 718 C CA . ARG A 1 90 ? -4.152 2.795 17.431 1.00 95.12 90 ARG A CA 1
ATOM 719 C C . ARG A 1 90 ? -5.349 1.855 17.282 1.00 95.12 90 ARG A C 1
ATOM 721 O O . ARG A 1 90 ? -6.443 2.222 17.694 1.00 95.12 90 ARG A O 1
ATOM 728 N N . ILE A 1 91 ? -5.138 0.647 16.757 1.00 94.81 91 ILE A N 1
ATOM 729 C CA . ILE A 1 91 ? -6.183 -0.385 16.660 1.00 94.81 91 ILE A CA 1
ATOM 730 C C . ILE A 1 91 ? -6.670 -0.784 18.054 1.00 94.81 91 ILE A C 1
ATOM 732 O O . ILE A 1 91 ? -7.876 -0.803 18.281 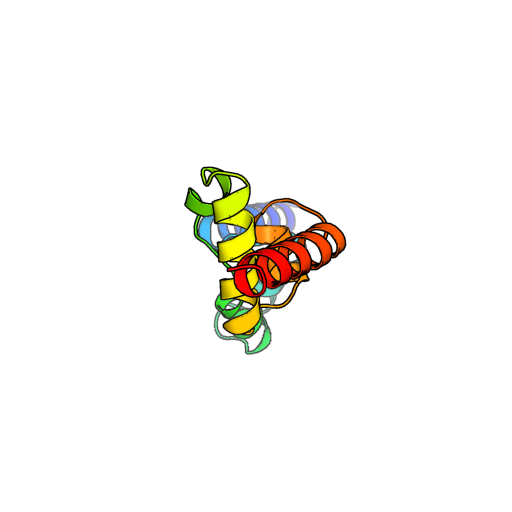1.00 94.81 91 ILE A O 1
ATOM 736 N N . LYS A 1 92 ? -5.745 -1.014 18.997 1.00 94.00 92 LYS A N 1
ATOM 737 C CA . LYS A 1 92 ? -6.091 -1.371 20.380 1.00 94.00 92 LYS A CA 1
ATOM 738 C C . LYS A 1 92 ? -6.937 -0.285 21.059 1.00 94.00 92 LYS A C 1
ATOM 740 O O . LYS A 1 92 ? -7.981 -0.587 21.624 1.00 94.00 92 LYS A O 1
ATOM 745 N N . ARG A 1 93 ? -6.557 0.992 20.922 1.00 92.56 93 ARG A N 1
ATOM 746 C CA . ARG A 1 93 ? -7.367 2.112 21.442 1.00 92.56 93 ARG A CA 1
ATOM 747 C C . ARG A 1 93 ? -8.767 2.167 20.823 1.00 92.56 93 ARG A C 1
ATOM 749 O O . ARG A 1 93 ? -9.741 2.400 21.526 1.00 92.56 93 ARG A O 1
ATOM 756 N N . ALA A 1 94 ? -8.887 1.893 19.523 1.00 89.88 94 ALA A N 1
ATOM 757 C CA . ALA A 1 94 ? -10.184 1.818 18.848 1.00 89.88 94 ALA A CA 1
ATOM 758 C C . ALA A 1 94 ? -11.024 0.578 19.235 1.00 89.88 94 ALA A C 1
ATOM 760 O O . ALA A 1 94 ? -12.212 0.519 18.917 1.00 89.88 94 ALA A O 1
ATOM 761 N N . GLU A 1 95 ? -10.438 -0.452 19.849 1.00 86.88 95 GLU A N 1
ATOM 762 C CA . GLU A 1 95 ? -11.159 -1.573 20.473 1.00 86.88 95 GLU A CA 1
ATOM 763 C C . GLU A 1 95 ? -11.694 -1.207 21.850 1.00 86.88 95 G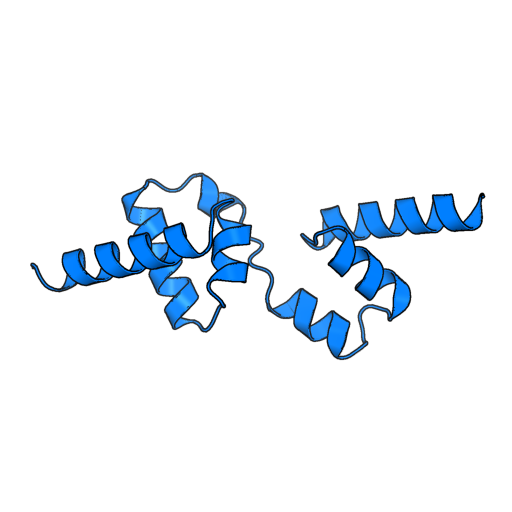LU A C 1
ATOM 765 O O . GLU A 1 95 ? -12.871 -1.439 22.115 1.00 86.88 95 GLU A O 1
ATOM 770 N N . GLU A 1 96 ? -10.869 -0.570 22.673 1.00 84.62 96 GLU A N 1
ATOM 771 C CA . GLU A 1 96 ? -11.240 -0.122 24.018 1.00 84.62 96 GLU A CA 1
ATOM 772 C C . GLU A 1 96 ? -12.398 0.897 23.977 1.00 84.62 96 GLU A C 1
ATOM 774 O O . GLU A 1 96 ? -13.367 0.748 24.719 1.00 84.62 96 GLU A O 1
ATOM 779 N N . ASP A 1 97 ? -12.375 1.844 23.031 1.00 74.00 97 ASP A N 1
ATOM 780 C CA . ASP A 1 97 ? -13.449 2.834 22.833 1.00 74.00 97 ASP A CA 1
ATOM 781 C C . ASP A 1 97 ? -14.807 2.211 22.424 1.00 74.00 97 ASP A C 1
ATOM 783 O O . ASP A 1 97 ? -15.841 2.841 22.634 1.00 74.00 97 ASP A O 1
ATOM 787 N N . MET A 1 98 ? -14.842 1.003 21.835 1.00 65.75 98 MET A N 1
ATOM 788 C CA . MET A 1 98 ? -16.109 0.322 21.494 1.00 65.75 98 MET A CA 1
ATOM 789 C C . MET A 1 98 ? -16.683 -0.500 22.651 1.00 65.75 98 MET A C 1
ATOM 791 O O . MET A 1 98 ? -17.891 -0.693 22.699 1.00 65.75 98 MET A O 1
ATOM 795 N N . ASN A 1 99 ? -15.837 -0.984 23.565 1.00 61.34 99 ASN A N 1
ATOM 796 C CA . ASN A 1 99 ? -16.263 -1.823 24.691 1.00 61.34 99 ASN A CA 1
ATOM 797 C C . ASN A 1 99 ? -16.642 -1.010 25.943 1.00 61.34 99 ASN A C 1
ATOM 799 O O . ASN A 1 99 ? -17.136 -1.582 26.909 1.00 61.34 99 ASN A O 1
ATOM 803 N N . GLY A 1 100 ? -16.372 0.300 25.952 1.00 57.53 100 GLY A N 1
ATOM 804 C CA . GLY A 1 100 ? -16.691 1.214 27.054 1.00 57.53 100 GLY A CA 1
ATOM 805 C C . GLY A 1 100 ? -17.996 2.005 26.895 1.00 57.53 100 GLY A C 1
ATOM 806 O O . GLY A 1 100 ? -18.184 2.969 27.635 1.00 57.53 100 GLY A O 1
ATOM 807 N N . THR A 1 101 ? -18.856 1.649 25.933 1.00 49.34 101 THR A N 1
ATOM 808 C CA . THR A 1 101 ? -20.185 2.261 25.708 1.00 49.34 101 THR A CA 1
ATOM 809 C C . THR A 1 101 ? -21.271 1.212 25.892 1.00 49.34 101 THR A C 1
ATOM 811 O O . THR A 1 101 ? -22.344 1.575 26.416 1.00 49.34 101 THR A O 1
#

pLDDT: mean 88.47, std 9.06, range [49.34, 96.5]

Radius of gyration: 16.71 Å; chains: 1; bounding box: 44×27×48 Å